Protein AF-A0A5J6SQK5-F1 (afdb_monomer)

Structure (mmCIF, 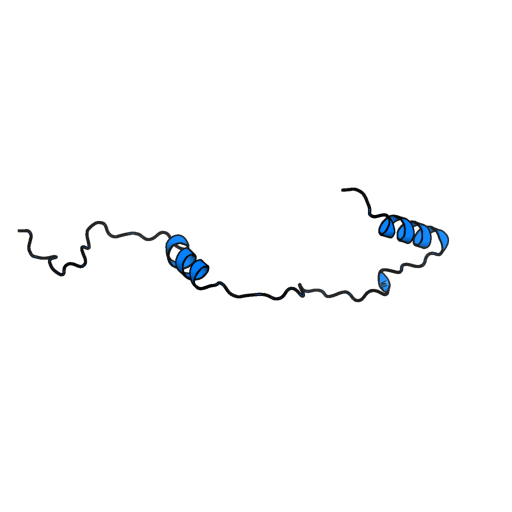N/CA/C/O backbone):
data_AF-A0A5J6SQK5-F1
#
_entry.id   AF-A0A5J6SQK5-F1
#
loop_
_atom_site.group_PDB
_atom_site.id
_atom_site.type_symbol
_atom_site.label_atom_id
_atom_site.label_alt_id
_atom_site.label_comp_id
_atom_site.label_asym_id
_atom_site.label_entity_id
_atom_site.label_seq_id
_atom_site.pdbx_PDB_ins_code
_atom_site.Cartn_x
_atom_site.Cartn_y
_atom_site.Cartn_z
_atom_site.occupancy
_atom_site.B_iso_or_equiv
_atom_site.auth_seq_id
_atom_site.auth_comp_id
_atom_site.auth_asym_id
_atom_site.auth_atom_id
_atom_site.pdbx_PDB_model_num
ATOM 1 N N . MET A 1 1 ? 16.562 6.643 -3.111 1.00 75.94 1 MET A N 1
ATOM 2 C CA . MET A 1 1 ? 16.654 5.192 -3.397 1.00 75.94 1 MET A CA 1
ATOM 3 C C . MET A 1 1 ? 17.302 4.981 -4.752 1.00 75.94 1 MET A C 1
ATOM 5 O O . MET A 1 1 ? 16.884 5.614 -5.715 1.00 75.94 1 MET A O 1
ATOM 9 N N . ALA A 1 2 ? 18.334 4.143 -4.835 1.00 91.75 2 ALA A N 1
ATOM 10 C CA . ALA A 1 2 ? 18.975 3.847 -6.112 1.00 91.75 2 ALA A CA 1
ATOM 11 C C . ALA A 1 2 ? 18.079 2.955 -6.989 1.00 91.75 2 ALA A C 1
ATOM 13 O O . ALA A 1 2 ? 17.340 2.109 -6.487 1.00 91.75 2 ALA A O 1
ATOM 14 N N . LYS A 1 3 ? 18.165 3.122 -8.315 1.00 94.81 3 LYS A N 1
ATOM 15 C CA . LYS A 1 3 ? 17.504 2.227 -9.279 1.00 94.81 3 LYS A CA 1
ATOM 16 C C . LYS A 1 3 ? 18.081 0.815 -9.156 1.00 94.81 3 LYS A C 1
ATOM 18 O O . LYS A 1 3 ? 19.304 0.658 -9.137 1.00 94.81 3 LYS A O 1
ATOM 23 N N . SER A 1 4 ? 17.216 -0.200 -9.155 1.00 96.06 4 SER A N 1
ATOM 24 C CA . SER A 1 4 ? 17.647 -1.600 -9.143 1.00 96.06 4 SER A CA 1
ATOM 25 C C . SER A 1 4 ? 18.463 -1.945 -10.396 1.00 96.06 4 SER A C 1
ATOM 27 O O . SER A 1 4 ? 18.268 -1.369 -11.472 1.00 96.06 4 SER A O 1
ATOM 29 N N . ALA A 1 5 ? 19.374 -2.913 -10.284 1.00 96.38 5 ALA A N 1
ATOM 30 C CA . ALA A 1 5 ? 20.160 -3.384 -11.426 1.00 96.38 5 ALA A CA 1
ATOM 31 C C . ALA A 1 5 ? 19.264 -3.914 -12.565 1.00 96.38 5 ALA A C 1
ATOM 33 O O . ALA A 1 5 ? 19.523 -3.647 -13.738 1.00 96.38 5 ALA A O 1
ATOM 34 N N . ALA A 1 6 ? 18.162 -4.591 -12.221 1.00 94.25 6 ALA A N 1
ATOM 35 C CA . ALA A 1 6 ? 17.180 -5.092 -13.182 1.00 94.25 6 ALA A CA 1
ATOM 36 C C . ALA A 1 6 ? 16.494 -3.962 -13.970 1.00 94.25 6 ALA A C 1
ATOM 38 O O . ALA A 1 6 ? 16.296 -4.080 -15.180 1.00 94.25 6 ALA A O 1
ATOM 39 N N . TYR A 1 7 ? 16.171 -2.843 -13.312 1.00 94.56 7 TYR A N 1
ATOM 40 C CA . TYR A 1 7 ? 15.624 -1.668 -13.991 1.00 94.56 7 TYR A CA 1
ATOM 41 C C . TYR A 1 7 ? 16.629 -1.082 -14.992 1.00 94.56 7 TYR A C 1
ATOM 43 O O . TYR A 1 7 ? 16.274 -0.805 -16.136 1.00 94.56 7 TYR A O 1
ATOM 51 N N . LYS A 1 8 ? 17.904 -0.950 -14.594 1.00 95.00 8 LYS A N 1
ATOM 52 C CA . LYS A 1 8 ? 18.968 -0.433 -15.474 1.00 95.00 8 LYS A CA 1
ATOM 53 C C . LYS A 1 8 ? 19.150 -1.302 -16.727 1.00 95.00 8 LYS A C 1
ATOM 55 O O . LYS A 1 8 ? 19.270 -0.757 -17.822 1.00 95.00 8 LYS A O 1
ATOM 60 N N . LYS A 1 9 ? 19.108 -2.633 -16.582 1.00 94.25 9 LYS A N 1
ATOM 61 C CA . LYS A 1 9 ? 19.180 -3.581 -17.711 1.00 94.25 9 LYS A CA 1
ATOM 62 C C . LYS A 1 9 ? 17.996 -3.432 -18.674 1.00 94.25 9 LYS A C 1
ATOM 64 O O . LYS A 1 9 ? 18.221 -3.340 -19.877 1.00 94.25 9 LYS A O 1
ATOM 69 N N . ARG A 1 10 ? 16.760 -3.324 -18.164 1.00 92.75 10 ARG A N 1
ATOM 70 C CA . ARG A 1 10 ? 15.573 -3.064 -19.005 1.00 92.75 10 ARG A CA 1
ATOM 71 C C . ARG A 1 10 ? 15.678 -1.748 -19.768 1.00 92.75 10 ARG A C 1
ATOM 73 O O . ARG A 1 10 ? 15.449 -1.729 -20.967 1.00 92.75 10 ARG A O 1
ATOM 80 N N . ALA A 1 11 ? 16.088 -0.669 -19.102 1.00 94.06 11 ALA A N 1
ATOM 81 C CA . ALA A 1 11 ? 16.254 0.632 -19.750 1.00 94.06 11 ALA A CA 1
ATOM 82 C C . ALA A 1 11 ? 17.356 0.629 -20.827 1.00 94.06 11 ALA A C 1
ATOM 84 O O . ALA A 1 11 ? 17.282 1.378 -21.796 1.00 94.06 11 ALA A O 1
ATOM 85 N N . HIS A 1 12 ? 18.399 -0.191 -20.668 1.00 95.25 12 HIS A N 1
ATOM 86 C CA . HIS A 1 12 ? 19.404 -0.396 -21.712 1.00 95.25 12 HIS A CA 1
ATOM 87 C C . HIS A 1 12 ? 18.830 -1.154 -22.917 1.00 95.25 12 HIS A C 1
ATOM 89 O O . HIS A 1 12 ? 19.023 -0.727 -24.049 1.00 95.25 12 HIS A O 1
ATOM 95 N N . GLN A 1 13 ? 18.080 -2.235 -22.682 1.00 93.31 13 GLN A N 1
ATOM 96 C CA . GLN A 1 13 ? 17.414 -2.980 -23.755 1.00 93.31 13 GLN A CA 1
ATOM 97 C C . GLN A 1 13 ? 16.415 -2.105 -24.517 1.00 93.31 13 GLN A C 1
ATOM 99 O O . GLN A 1 13 ? 16.484 -2.056 -25.737 1.00 93.31 13 GLN A O 1
ATOM 104 N N . LEU A 1 14 ? 15.581 -1.338 -23.810 1.00 94.44 14 LEU A N 1
ATOM 105 C CA . LEU A 1 14 ? 14.625 -0.415 -24.423 1.00 94.44 14 LEU A CA 1
ATOM 106 C C . LEU A 1 14 ? 15.312 0.599 -25.352 1.00 94.44 14 LEU A C 1
ATOM 108 O O . LEU A 1 14 ? 14.811 0.864 -26.436 1.00 94.44 14 LEU A O 1
ATOM 112 N N . ARG A 1 15 ? 16.481 1.128 -24.963 1.00 94.19 15 ARG A N 1
ATOM 113 C CA . ARG A 1 15 ? 17.245 2.070 -25.798 1.00 94.19 15 ARG A CA 1
ATOM 114 C C . ARG A 1 15 ? 17.831 1.431 -27.057 1.00 94.19 15 ARG A C 1
ATOM 116 O O . ARG A 1 15 ? 17.874 2.093 -28.083 1.00 94.19 15 ARG A O 1
ATOM 123 N N . ASN A 1 16 ? 18.278 0.178 -26.980 1.00 95.44 16 ASN A N 1
ATOM 124 C CA . ASN A 1 16 ? 18.978 -0.467 -28.096 1.00 95.44 16 ASN A CA 1
ATOM 125 C C . ASN A 1 16 ? 18.036 -1.198 -29.057 1.00 95.44 16 ASN A C 1
ATOM 127 O O . ASN A 1 16 ? 18.299 -1.236 -30.252 1.00 95.44 16 ASN A O 1
ATOM 131 N N . THR A 1 17 ? 16.975 -1.823 -28.543 1.00 91.94 17 THR A N 1
ATOM 132 C CA . THR A 1 17 ? 16.069 -2.669 -29.336 1.00 91.94 17 THR A CA 1
ATOM 133 C C . THR A 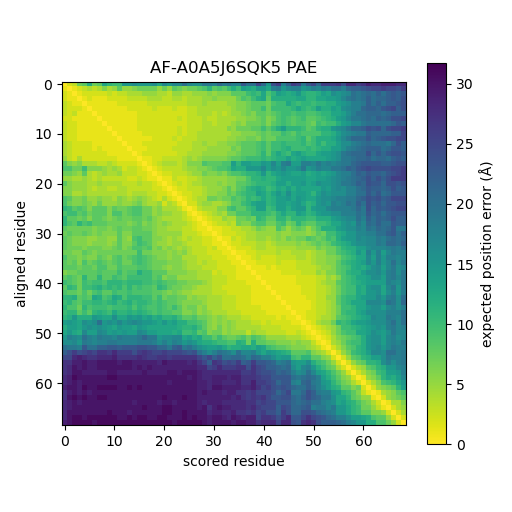1 17 ? 14.657 -2.103 -29.443 1.00 91.94 17 THR A C 1
ATOM 135 O O . THR A 1 17 ? 13.836 -2.678 -30.150 1.00 91.94 17 THR A O 1
ATOM 138 N N . GLY A 1 18 ? 14.333 -1.026 -28.715 1.00 89.69 18 GLY A N 1
ATOM 139 C CA . GLY A 1 18 ? 12.990 -0.433 -28.685 1.00 89.69 18 GLY A CA 1
ATOM 140 C C . GLY A 1 18 ? 11.926 -1.293 -27.993 1.00 89.69 18 GLY A C 1
ATOM 141 O O . GLY A 1 18 ? 10.784 -0.86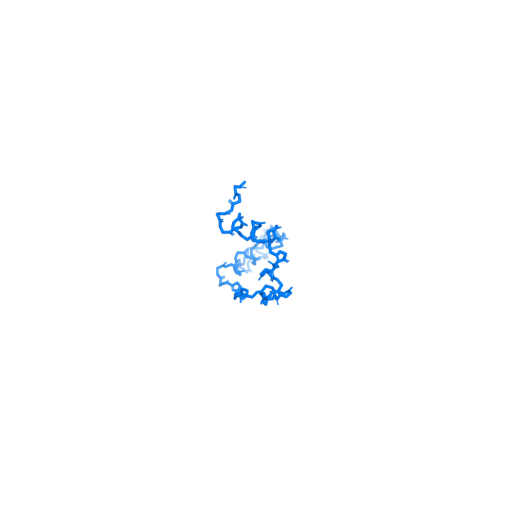5 -27.854 1.00 89.69 18 GLY A O 1
ATOM 142 N N . LYS A 1 19 ? 12.274 -2.504 -27.539 1.00 89.12 19 LYS A N 1
ATOM 143 C CA . LYS A 1 19 ? 11.321 -3.441 -26.945 1.00 89.12 19 LYS A CA 1
ATOM 144 C C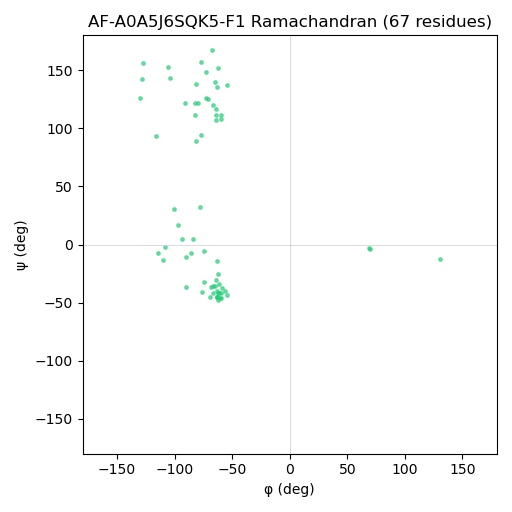 . LYS A 1 19 ? 11.079 -3.105 -25.480 1.00 89.12 19 LYS A C 1
ATOM 146 O O . LYS A 1 19 ? 11.941 -3.341 -24.629 1.00 89.12 19 LYS A O 1
ATOM 151 N N . ASP A 1 20 ? 9.876 -2.636 -25.177 1.00 88.94 20 ASP A N 1
ATOM 152 C CA . ASP A 1 20 ? 9.409 -2.544 -23.802 1.00 88.94 20 ASP A CA 1
ATOM 153 C C . ASP A 1 20 ? 8.872 -3.901 -23.338 1.00 88.94 20 ASP A C 1
ATOM 155 O O . ASP A 1 20 ? 7.980 -4.482 -23.946 1.00 88.94 20 ASP A O 1
ATOM 159 N N . VAL A 1 21 ? 9.455 -4.436 -22.268 1.00 84.44 21 VAL A N 1
ATOM 160 C CA . VAL A 1 21 ? 9.015 -5.698 -21.660 1.00 84.44 21 VAL A CA 1
ATOM 161 C C . VAL A 1 21 ? 7.961 -5.489 -20.572 1.00 84.44 21 VAL A C 1
ATOM 163 O O . VAL A 1 21 ? 7.402 -6.462 -20.071 1.00 84.44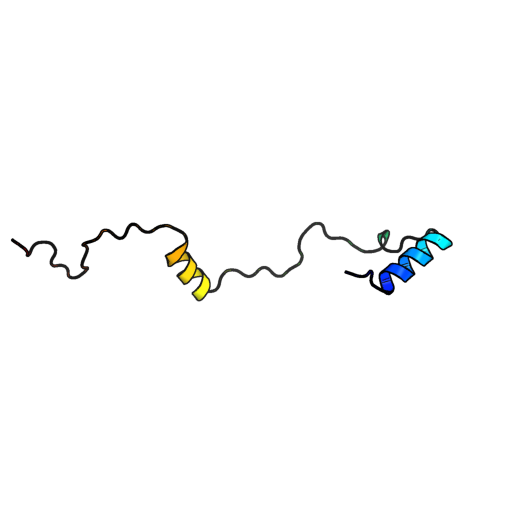 21 VAL A O 1
ATOM 166 N N . SER A 1 22 ? 7.725 -4.241 -20.155 1.00 86.06 22 SER A N 1
ATOM 167 C CA . SER A 1 22 ? 6.712 -3.913 -19.151 1.00 86.06 22 SER A CA 1
ATOM 168 C C . SER A 1 22 ? 5.294 -4.000 -19.708 1.00 86.06 22 SER A C 1
ATOM 170 O O . SER A 1 22 ? 4.418 -4.468 -18.997 1.00 86.06 22 SER A O 1
ATOM 172 N N . THR A 1 23 ? 5.104 -3.699 -20.994 1.00 86.56 23 THR A N 1
ATOM 173 C CA . THR A 1 23 ? 3.817 -3.799 -21.706 1.00 86.56 23 THR A CA 1
ATOM 174 C C . THR A 1 23 ? 3.253 -5.218 -21.772 1.00 86.56 23 THR A C 1
ATOM 176 O O . THR A 1 23 ? 2.049 -5.397 -21.892 1.00 86.56 23 THR A O 1
ATOM 179 N N . PHE A 1 24 ? 4.109 -6.241 -21.682 1.00 87.31 24 PHE A N 1
ATOM 180 C CA . PHE A 1 24 ? 3.685 -7.643 -21.639 1.00 87.31 24 PHE A CA 1
ATOM 181 C C . PHE A 1 24 ? 3.334 -8.125 -20.227 1.00 87.31 24 PHE A C 1
ATOM 183 O O . PHE A 1 24 ? 2.896 -9.265 -20.066 1.00 87.31 24 PHE A O 1
ATOM 190 N N . ARG A 1 25 ? 3.576 -7.319 -19.184 1.00 87.62 25 ARG A N 1
ATOM 191 C CA . ARG A 1 25 ? 3.188 -7.692 -17.821 1.00 87.62 25 ARG A CA 1
ATOM 192 C C . ARG A 1 25 ? 1.715 -7.372 -17.617 1.00 87.62 25 ARG A C 1
ATOM 194 O O . ARG A 1 25 ? 1.233 -6.327 -18.028 1.00 87.62 25 ARG A O 1
ATOM 201 N N . SER A 1 26 ? 1.020 -8.292 -16.964 1.00 86.50 26 SER A N 1
ATOM 202 C CA . SER A 1 26 ? -0.367 -8.096 -16.567 1.00 86.50 26 SER A CA 1
ATOM 203 C C . SER A 1 26 ? -0.424 -7.112 -15.402 1.00 86.50 26 SER A C 1
ATOM 205 O O . SER A 1 26 ? 0.229 -7.340 -14.380 1.00 86.50 26 SER A O 1
ATOM 207 N N . ASP A 1 27 ? -1.226 -6.065 -15.557 1.00 87.38 27 ASP A N 1
ATOM 208 C CA . ASP A 1 27 ? -1.510 -5.085 -14.514 1.00 87.38 27 ASP A CA 1
ATOM 209 C C . ASP A 1 27 ? -2.925 -5.296 -13.963 1.00 87.38 27 ASP A C 1
ATOM 211 O O . ASP A 1 27 ? -3.807 -5.839 -14.631 1.00 87.38 27 ASP A O 1
ATOM 215 N N . VAL A 1 28 ? -3.120 -4.912 -12.704 1.00 90.12 28 VAL A N 1
ATOM 216 C CA . VAL A 1 28 ? -4.403 -5.000 -12.002 1.00 90.12 28 VAL A CA 1
ATOM 217 C C . VAL A 1 28 ? -4.670 -3.642 -11.366 1.00 90.12 28 VAL A C 1
ATOM 219 O O . VAL A 1 28 ? -3.842 -3.149 -10.602 1.00 90.12 28 VAL A O 1
ATOM 222 N N . ASP A 1 29 ? -5.836 -3.058 -11.640 1.00 93.62 29 ASP A N 1
ATOM 223 C CA . ASP A 1 29 ? -6.186 -1.694 -11.203 1.00 93.62 29 ASP A CA 1
ATOM 224 C C . ASP A 1 29 ? -6.517 -1.582 -9.706 1.00 93.62 29 ASP A C 1
ATOM 226 O O . ASP A 1 29 ? -6.736 -0.493 -9.173 1.00 93.62 29 ASP A O 1
ATOM 230 N N . PHE A 1 30 ? -6.570 -2.711 -8.998 1.00 92.94 30 PHE A N 1
ATOM 231 C CA . PHE A 1 30 ? -6.902 -2.773 -7.583 1.00 92.94 30 PHE A CA 1
ATOM 232 C C . PHE A 1 30 ? -5.856 -3.537 -6.775 1.00 92.94 30 PHE A C 1
ATOM 234 O O . PHE A 1 30 ? -5.121 -4.396 -7.255 1.00 92.94 30 PHE A O 1
ATOM 241 N N . SER A 1 31 ? -5.819 -3.229 -5.482 1.00 92.56 31 SER A N 1
ATOM 242 C CA . SER A 1 31 ? -4.946 -3.907 -4.530 1.00 92.56 31 SER A CA 1
ATOM 243 C C . SER A 1 31 ? -5.362 -5.370 -4.349 1.00 92.56 31 SER A C 1
ATOM 245 O O . SER A 1 31 ? -6.463 -5.646 -3.874 1.00 92.56 31 SER A O 1
ATOM 247 N N . THR A 1 32 ? -4.454 -6.294 -4.663 1.00 93.06 32 THR A N 1
ATOM 248 C CA . THR A 1 32 ? -4.631 -7.752 -4.522 1.00 93.06 32 THR A CA 1
ATOM 249 C C . THR A 1 32 ? -4.320 -8.279 -3.116 1.00 93.06 32 THR A C 1
ATOM 251 O O . THR A 1 32 ? -4.341 -9.485 -2.882 1.00 93.06 32 THR A O 1
ATOM 254 N N . HIS A 1 33 ? -4.022 -7.394 -2.160 1.00 95.25 33 HIS A N 1
ATOM 255 C CA . HIS A 1 33 ? -3.702 -7.793 -0.793 1.00 95.25 33 HIS A CA 1
ATOM 256 C C . HIS A 1 33 ? -4.910 -8.452 -0.118 1.00 95.25 33 HIS A C 1
ATOM 258 O O . HIS A 1 33 ? -6.039 -7.965 -0.223 1.00 95.25 33 HIS A O 1
ATOM 264 N N . VAL A 1 34 ? -4.659 -9.510 0.657 1.00 96.44 34 VAL A N 1
ATOM 265 C CA . VAL A 1 34 ? -5.679 -10.111 1.522 1.00 96.44 34 VAL A CA 1
ATOM 266 C C . VAL A 1 34 ? -6.081 -9.092 2.587 1.00 96.44 34 VAL A C 1
ATOM 268 O O . VAL A 1 34 ? -5.269 -8.674 3.413 1.00 96.44 34 VAL A O 1
ATOM 271 N N . ARG A 1 35 ? -7.346 -8.669 2.566 1.00 95.94 35 ARG A N 1
ATOM 272 C CA . ARG A 1 35 ? -7.895 -7.721 3.540 1.00 95.94 35 ARG A CA 1
ATOM 273 C C . ARG A 1 35 ? -8.492 -8.490 4.708 1.00 95.94 35 ARG A C 1
ATOM 275 O O . ARG A 1 35 ? -9.408 -9.282 4.524 1.00 95.94 35 ARG A O 1
ATOM 282 N N . MET A 1 36 ? -8.000 -8.221 5.910 1.00 96.62 36 MET A N 1
ATOM 283 C CA . MET A 1 36 ? -8.538 -8.803 7.138 1.00 96.62 36 MET A CA 1
ATOM 284 C C . MET A 1 36 ? -9.373 -7.776 7.899 1.00 96.62 36 MET A C 1
ATOM 286 O O . MET A 1 36 ? -9.050 -6.587 7.939 1.00 96.62 36 MET A O 1
ATOM 290 N N . THR A 1 37 ? -10.460 -8.234 8.518 1.00 96.88 37 THR A N 1
ATOM 291 C CA . THR A 1 37 ? -11.242 -7.403 9.439 1.00 96.88 37 THR A CA 1
ATOM 292 C C . THR A 1 37 ? -10.550 -7.294 10.793 1.00 96.88 37 THR A C 1
ATOM 294 O O . THR A 1 37 ? -9.810 -8.192 11.186 1.00 96.88 37 THR A O 1
ATOM 297 N N . LYS A 1 38 ? -10.865 -6.238 11.548 1.00 97.25 38 LYS A N 1
ATOM 298 C CA . LYS A 1 38 ? -10.322 -6.016 12.894 1.00 97.25 38 LYS A CA 1
ATOM 299 C C . LYS A 1 38 ? -10.553 -7.200 13.835 1.00 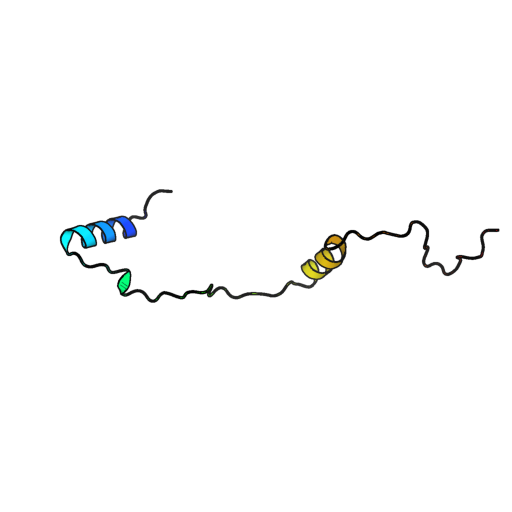97.25 38 LYS A C 1
ATOM 301 O O . LYS A 1 38 ? -11.669 -7.720 13.936 1.00 97.25 38 LYS A O 1
ATOM 306 N N . THR A 1 39 ? -9.520 -7.528 14.597 1.00 97.69 39 THR A N 1
ATOM 307 C CA . THR A 1 39 ? -9.534 -8.495 15.697 1.00 97.69 39 THR A CA 1
ATOM 308 C C . THR A 1 39 ? -10.380 -8.007 16.880 1.00 97.69 39 THR A C 1
ATOM 310 O O . THR A 1 39 ? -10.736 -6.829 16.986 1.00 97.69 39 THR A O 1
ATOM 313 N N . LYS A 1 40 ? -10.677 -8.905 17.833 1.00 97.62 40 LYS A N 1
ATOM 314 C CA . LYS A 1 40 ? -11.401 -8.559 19.071 1.00 97.62 40 LYS A CA 1
ATOM 315 C C . LYS A 1 40 ? -10.720 -7.416 19.835 1.00 97.62 40 LYS A C 1
ATOM 317 O O . LYS A 1 40 ? -11.400 -6.492 20.274 1.00 97.62 40 LYS A O 1
ATOM 322 N N . LYS A 1 41 ? -9.387 -7.455 19.951 1.00 97.50 41 LYS A N 1
ATOM 323 C CA . LYS A 1 41 ? -8.594 -6.428 20.646 1.00 97.50 41 LYS A CA 1
ATOM 324 C C . LYS A 1 41 ? -8.742 -5.060 19.977 1.00 97.50 41 LYS A C 1
ATOM 326 O O . LYS A 1 41 ? -9.044 -4.078 20.646 1.00 97.50 41 LYS A O 1
ATOM 331 N N . GLU A 1 42 ? -8.608 -5.010 18.655 1.00 97.25 42 GLU A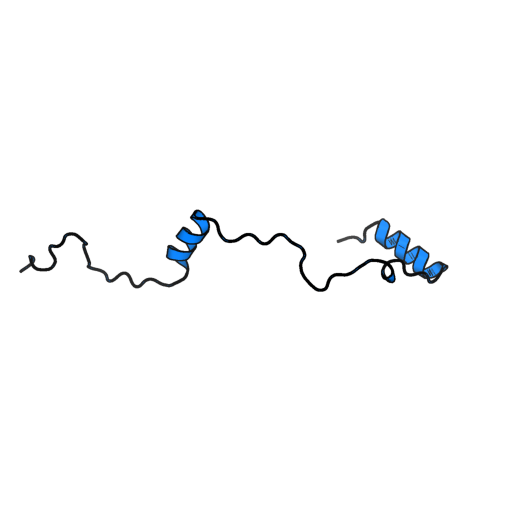 N 1
ATOM 332 C CA . GLU A 1 42 ? -8.735 -3.769 17.881 1.00 97.25 42 GLU A CA 1
ATOM 333 C C . GLU A 1 42 ? -10.160 -3.206 17.919 1.00 97.25 42 GLU A C 1
ATOM 335 O O . GLU A 1 42 ? -10.344 -1.989 17.970 1.00 97.25 42 GLU A O 1
ATOM 340 N N . LYS A 1 43 ? -11.183 -4.072 17.938 1.00 96.62 43 LYS A N 1
ATOM 341 C CA . LYS A 1 43 ? -12.580 -3.647 18.113 1.00 96.62 43 LYS A CA 1
ATOM 342 C C . LYS A 1 43 ? -12.835 -3.060 19.502 1.00 96.62 43 LYS A C 1
ATOM 344 O O . LYS A 1 43 ? -13.501 -2.033 19.592 1.00 96.62 43 LYS A O 1
ATOM 349 N N . LEU A 1 44 ? -12.294 -3.659 20.566 1.00 94.88 44 LEU A N 1
ATOM 350 C CA . LEU A 1 44 ? -12.420 -3.126 21.930 1.00 94.88 44 LEU A CA 1
ATOM 351 C C . LEU A 1 44 ? -11.741 -1.760 22.067 1.00 94.88 44 LEU A C 1
ATOM 353 O O . LEU A 1 44 ? -12.350 -0.819 22.574 1.00 94.88 44 LEU A O 1
ATOM 357 N N . GLN A 1 45 ? -10.526 -1.623 21.534 1.00 93.81 45 GLN A N 1
ATOM 358 C CA . GLN A 1 45 ? -9.824 -0.341 21.508 1.00 93.81 45 GLN A CA 1
ATOM 359 C C . GLN A 1 45 ? -10.602 0.706 20.698 1.00 93.81 45 GLN A C 1
ATOM 361 O O . GLN A 1 45 ? -10.756 1.848 21.127 1.00 93.81 45 GLN A O 1
ATOM 366 N N . GLN A 1 46 ? -11.162 0.316 19.549 1.00 93.81 46 GLN A N 1
ATOM 367 C CA . GLN A 1 46 ? -12.027 1.197 18.768 1.00 93.81 46 GLN A CA 1
ATOM 368 C C . GLN A 1 46 ? -13.285 1.602 19.553 1.00 93.81 46 GLN A C 1
ATOM 370 O O . GLN A 1 46 ? -13.665 2.766 19.511 1.00 93.81 46 GLN A O 1
ATOM 375 N N . TYR A 1 47 ? -13.927 0.690 20.284 1.00 88.62 47 TYR A N 1
ATOM 376 C CA . TYR A 1 47 ? -15.114 0.999 21.091 1.00 88.62 47 TYR A CA 1
ATOM 377 C C . TYR A 1 47 ? -14.836 2.028 22.196 1.00 88.62 47 TYR A C 1
ATOM 379 O O . TYR A 1 47 ? -15.707 2.832 22.537 1.00 88.62 47 TYR A O 1
ATOM 387 N N . GLN A 1 48 ? -13.634 2.002 22.768 1.00 86.75 48 GLN A N 1
ATOM 388 C CA . GLN A 1 48 ? -13.215 2.961 23.788 1.00 86.75 48 GLN A CA 1
ATOM 389 C C . GLN A 1 48 ? -12.862 4.320 23.175 1.00 86.75 48 GLN A C 1
ATOM 391 O O . GLN A 1 48 ? -13.272 5.343 23.715 1.00 86.75 48 GLN A O 1
ATOM 396 N N . ASN A 1 49 ? -12.178 4.322 22.025 1.00 88.00 49 ASN A N 1
ATOM 397 C CA . ASN A 1 49 ? -11.467 5.510 21.542 1.00 88.00 49 ASN A CA 1
ATOM 398 C C . ASN A 1 49 ?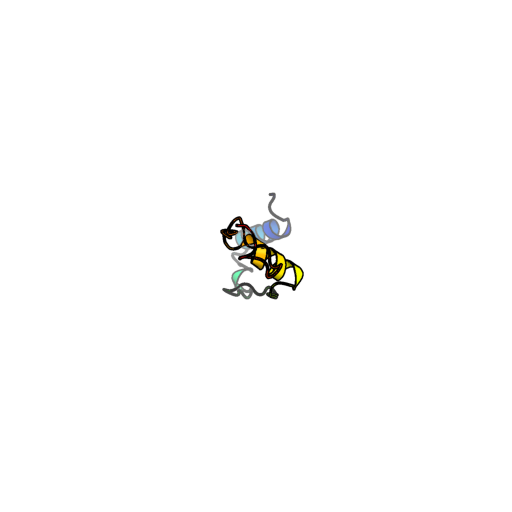 -12.085 6.176 20.303 1.00 88.00 49 ASN A C 1
ATOM 400 O O . ASN A 1 49 ? -11.689 7.284 19.958 1.00 88.00 49 ASN A O 1
ATOM 404 N N . LYS A 1 50 ? -13.023 5.529 19.593 1.00 91.56 50 LYS A N 1
ATOM 405 C CA . LYS A 1 50 ? -13.564 6.063 18.325 1.00 91.56 50 LYS A CA 1
ATOM 406 C C . LYS A 1 50 ? -14.344 7.364 18.515 1.00 91.56 50 LYS A C 1
ATOM 408 O O . LYS A 1 50 ? -14.306 8.218 17.638 1.00 91.56 50 LYS A O 1
ATOM 413 N N . TYR A 1 51 ? -15.062 7.492 19.627 1.00 88.44 51 TYR A N 1
ATOM 414 C CA . TYR A 1 51 ? -15.900 8.649 19.923 1.00 88.44 51 TYR A CA 1
ATOM 415 C C . TYR A 1 51 ? -15.559 9.193 21.303 1.00 88.44 51 TYR A C 1
ATOM 417 O O . TYR A 1 51 ? -15.329 8.420 22.235 1.00 88.44 51 TYR A O 1
ATOM 425 N N . LYS A 1 52 ? -15.572 10.522 21.447 1.00 82.06 52 LYS A N 1
ATOM 426 C CA . LYS A 1 52 ? -15.439 11.175 22.749 1.00 82.06 52 LYS A CA 1
ATOM 427 C C . LYS A 1 52 ? -16.651 10.799 23.601 1.00 82.06 52 LYS A C 1
ATOM 429 O O . LYS A 1 52 ? -17.761 11.254 23.336 1.00 82.06 52 LYS A O 1
ATOM 434 N N . LYS A 1 53 ? -16.452 9.944 24.603 1.00 77.00 53 LYS A N 1
ATOM 435 C CA . LYS A 1 53 ? -17.512 9.601 25.552 1.00 77.00 53 LYS A CA 1
ATOM 436 C C . LYS A 1 53 ? -17.627 10.725 26.570 1.00 77.00 53 LYS A C 1
ATOM 438 O O . LYS A 1 53 ? -16.665 11.039 27.266 1.00 77.00 53 LYS A O 1
ATOM 443 N N . HIS A 1 54 ? -18.808 11.320 26.657 1.00 72.69 54 HIS A N 1
ATOM 444 C CA . HIS A 1 54 ? -19.175 12.109 27.819 1.00 72.69 54 HIS A CA 1
ATOM 445 C C . HIS A 1 54 ? -19.539 11.114 28.916 1.00 72.69 54 HIS A C 1
ATOM 447 O O . HIS A 1 54 ? -20.654 10.599 28.956 1.00 72.69 54 HIS A O 1
ATOM 453 N N . PHE A 1 55 ? -18.568 10.772 29.761 1.00 66.19 55 PHE A N 1
ATOM 454 C CA . PHE A 1 55 ? -18.887 10.116 31.019 1.00 66.19 55 PHE A CA 1
ATOM 455 C C . PHE A 1 55 ? -19.707 11.128 31.819 1.00 66.19 55 PHE A C 1
ATOM 457 O O . PHE A 1 55 ? -19.179 12.178 32.184 1.00 66.19 55 PHE A O 1
ATOM 464 N N . GLN A 1 56 ? -21.000 10.865 32.027 1.00 59.78 56 GLN A N 1
ATOM 465 C CA . GLN A 1 56 ? -21.754 11.627 33.013 1.00 59.78 56 GLN A CA 1
ATOM 466 C C . GLN A 1 56 ? -21.055 11.396 34.353 1.00 59.78 56 GLN A C 1
ATOM 468 O O . GLN A 1 56 ? -21.045 10.279 34.873 1.00 59.78 56 GLN A O 1
ATOM 473 N N . GLN A 1 57 ? -20.376 12.424 34.856 1.00 50.59 57 GLN A N 1
ATOM 474 C CA . GLN A 1 57 ? -19.798 12.398 36.190 1.00 50.59 57 GLN A CA 1
ATOM 475 C C . GLN A 1 57 ? -20.959 12.177 37.166 1.00 50.59 57 GLN A C 1
ATOM 477 O O . GLN A 1 57 ? -21.820 13.040 37.285 1.00 50.59 57 GLN A O 1
ATOM 482 N N . GLY A 1 58 ? -21.019 11.005 37.807 1.00 55.09 58 GLY A N 1
ATOM 483 C CA . GLY A 1 58 ? -21.950 10.759 38.913 1.00 55.09 58 GLY A CA 1
ATOM 484 C C . GLY A 1 58 ? -22.794 9.487 38.857 1.00 55.09 58 GLY A C 1
ATOM 485 O O . GLY A 1 58 ? -23.348 9.126 39.891 1.00 55.09 58 GLY A O 1
ATOM 486 N N . LEU A 1 59 ? -22.882 8.755 37.738 1.00 56.38 59 LEU A N 1
ATOM 487 C CA . LEU A 1 59 ? -23.655 7.505 37.736 1.00 56.38 59 LEU A CA 1
ATOM 488 C C . LEU A 1 59 ? -22.826 6.355 38.330 1.00 56.38 59 LEU A C 1
ATOM 490 O O . LEU A 1 59 ? -22.108 5.645 37.623 1.00 56.38 59 LEU A O 1
ATOM 494 N N . ARG A 1 60 ? -22.912 6.182 39.651 1.00 58.06 60 ARG A N 1
ATOM 495 C CA . ARG A 1 60 ? -22.513 4.931 40.301 1.00 58.06 60 ARG A CA 1
ATOM 496 C C . ARG A 1 60 ? -23.556 3.863 39.946 1.00 58.06 60 ARG A C 1
ATOM 498 O O . ARG A 1 60 ? -24.737 4.096 40.203 1.00 58.06 60 ARG A O 1
ATOM 505 N N . PRO A 1 61 ? -23.181 2.707 39.377 1.00 57.47 61 PRO A N 1
ATOM 506 C CA . PRO A 1 61 ? -24.114 1.633 39.037 1.00 57.47 61 PRO A CA 1
ATOM 507 C C . PRO A 1 61 ? -24.522 0.822 40.282 1.00 57.47 61 PRO A C 1
ATOM 509 O O . PRO A 1 61 ? -24.762 -0.376 40.195 1.00 57.47 61 PRO A O 1
ATOM 512 N N . ASP A 1 62 ? -24.595 1.471 41.443 1.00 59.62 62 ASP A N 1
ATOM 513 C CA . ASP A 1 62 ? -24.791 0.825 42.741 1.00 59.62 62 ASP A CA 1
ATOM 514 C C . ASP A 1 62 ? -26.287 0.777 43.108 1.00 59.62 62 ASP A C 1
ATOM 516 O O . ASP A 1 62 ? -26.639 0.418 44.223 1.00 59.62 62 ASP A O 1
ATOM 520 N N . GLY A 1 63 ? -27.182 1.205 42.203 1.00 58.88 63 GLY A N 1
ATOM 521 C CA . GLY A 1 63 ? -28.635 1.269 42.427 1.00 58.88 63 GLY A CA 1
ATOM 522 C C . GLY A 1 63 ? -29.094 2.338 43.430 1.00 58.88 63 GLY A C 1
ATOM 523 O O . GLY A 1 63 ? -30.289 2.562 43.584 1.00 58.88 63 GLY A O 1
ATOM 524 N N . ASN A 1 64 ? -28.163 3.050 44.067 1.00 63.69 64 ASN A N 1
ATOM 525 C CA . ASN A 1 64 ? -28.425 3.874 45.251 1.00 63.69 64 ASN A CA 1
ATOM 526 C C . ASN A 1 64 ? -28.568 5.378 44.959 1.00 63.69 64 ASN A C 1
ATOM 528 O O . ASN A 1 64 ? -28.238 6.212 45.799 1.00 63.69 64 ASN A O 1
ATOM 532 N N . ALA A 1 65 ? -29.063 5.742 43.773 1.00 59.44 65 ALA A N 1
ATOM 533 C CA . ALA A 1 65 ? -29.115 7.133 43.306 1.00 59.44 65 ALA A CA 1
ATOM 534 C C . ALA A 1 65 ? -30.005 8.075 44.153 1.00 59.44 65 ALA A C 1
ATOM 536 O O . ALA A 1 65 ? -29.889 9.287 44.012 1.00 59.44 65 ALA A O 1
ATOM 537 N N . PHE A 1 66 ? -30.863 7.543 45.031 1.00 55.62 66 PHE A N 1
ATOM 538 C CA . PHE A 1 66 ? -31.842 8.314 45.813 1.00 55.62 66 PHE A CA 1
ATOM 539 C C . PHE A 1 66 ? -31.525 8.440 47.315 1.00 55.62 66 PHE A C 1
ATOM 541 O O . PHE A 1 66 ? -32.278 9.091 48.029 1.00 55.62 66 PHE A O 1
ATOM 548 N N . TYR A 1 67 ? -30.444 7.834 47.819 1.00 58.16 67 TYR A N 1
ATOM 549 C CA . TYR A 1 67 ? -30.206 7.712 49.270 1.00 58.16 67 TYR A CA 1
ATOM 550 C C . TYR A 1 67 ? -29.279 8.773 49.884 1.00 58.16 67 TYR A C 1
ATOM 552 O O . TYR A 1 67 ? -28.777 8.574 50.986 1.00 58.16 67 TYR A O 1
ATOM 560 N N . ILE A 1 68 ? -29.036 9.894 49.204 1.00 55.62 68 ILE A N 1
ATOM 561 C CA . ILE A 1 68 ? -28.303 11.023 49.790 1.00 55.62 68 ILE A CA 1
ATOM 562 C C . ILE A 1 68 ? -29.267 12.208 49.854 1.00 55.62 68 ILE A C 1
ATOM 564 O O . ILE A 1 68 ? -29.431 12.930 48.870 1.00 55.62 68 ILE A O 1
ATOM 568 N N . ALA A 1 69 ? -2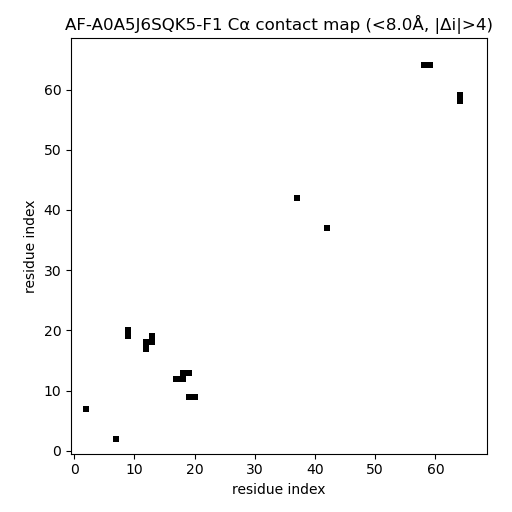9.930 12.341 51.001 1.00 44.41 69 ALA A N 1
ATOM 569 C CA . ALA A 1 69 ? -30.661 13.523 51.446 1.00 44.41 69 ALA A CA 1
ATOM 570 C C . ALA A 1 69 ? -30.027 14.011 52.752 1.00 44.41 69 ALA A C 1
ATOM 572 O O . ALA A 1 69 ? -29.655 13.134 53.568 1.00 44.41 69 ALA A O 1
#

Secondary structure (DSSP, 8-state):
-PPPHHHHHHHHHHHHH---SSTTS---SS--SPP-PPPHHHHHHHHHHSS-----TT--SSS-TT---

Mean predicted aligned error: 12.01 Å

Solvent-accessible surface area (backbone atoms only — not comparable to full-atom values): 4936 Å² total; per-residue (Å²): 134,82,82,53,71,69,56,55,53,50,56,51,45,30,72,76,70,67,57,68,72,66,81,77,52,89,82,71,100,61,85,86,68,89,83,77,80,81,51,74,66,56,47,52,52,42,70,65,66,73,53,90,76,82,74,70,87,78,80,67,94,74,82,59,89,80,78,83,128

Organism: NCBI:txid2283160

Sequence (69 aa):
MAKSAAYKKRAHQLRNTGKDVSTFRSDVDFSTHVRMTKTKKEKLQQYQNKYKKHFQQGLRPDGNAFYIA

Foldseek 3Di:
DDDDPVRVVQVVCCVPPVDRPVVVDDDDPDDPDDDDDDDPVRVVVCVVPVDDDPPPPPDDVPPCNPPDD

Radius of gyration: 30.18 Å; Cα contacts (8 Å, |Δi|>4): 10; chains: 1; bounding box: 52×24×81 Å

pLDDT: mean 84.09, std 15.13, range [44.41, 97.69]